Protein AF-A0A7X0EFM8-F1 (afdb_monomer_lite)

Structure (mmCIF, N/CA/C/O backbone):
data_AF-A0A7X0EFM8-F1
#
_entry.id   AF-A0A7X0EFM8-F1
#
loop_
_atom_site.group_PDB
_atom_site.id
_atom_site.type_symbol
_atom_site.label_atom_id
_atom_site.label_alt_id
_atom_site.label_comp_id
_atom_site.label_asym_id
_atom_site.label_entity_id
_atom_site.label_seq_id
_atom_site.pdbx_PDB_ins_code
_atom_site.Cartn_x
_atom_site.Cartn_y
_atom_site.Cartn_z
_atom_site.occupancy
_atom_site.B_iso_or_equiv
_atom_site.auth_seq_id
_atom_site.auth_comp_id
_atom_site.auth_asym_id
_atom_site.auth_atom_id
_atom_site.pdbx_PDB_model_num
ATOM 1 N N . MET A 1 1 ? 3.629 -3.953 20.493 1.00 76.75 1 MET A N 1
ATOM 2 C CA . MET A 1 1 ? 3.178 -5.096 19.667 1.00 76.75 1 MET A CA 1
ATOM 3 C C . MET A 1 1 ? 2.131 -4.581 18.686 1.00 76.75 1 MET A C 1
ATOM 5 O O . MET A 1 1 ? 1.413 -3.661 19.058 1.00 76.75 1 MET A O 1
ATOM 9 N N . ILE A 1 2 ? 2.085 -5.084 17.449 1.00 88.81 2 ILE A N 1
ATOM 10 C CA . ILE A 1 2 ? 1.102 -4.640 16.442 1.00 88.81 2 ILE A CA 1
ATOM 11 C C . ILE A 1 2 ? -0.279 -5.199 16.819 1.00 88.81 2 ILE A C 1
ATOM 13 O O . ILE A 1 2 ? -0.385 -6.388 17.103 1.00 88.81 2 ILE A O 1
ATOM 17 N N . SER A 1 3 ? -1.310 -4.348 16.840 1.00 93.69 3 SER A N 1
ATOM 18 C CA . SER A 1 3 ? -2.698 -4.730 17.133 1.00 93.69 3 SER A CA 1
ATOM 19 C C . SER A 1 3 ? -3.571 -4.527 15.890 1.00 93.69 3 SER A C 1
ATOM 21 O O . SER A 1 3 ? -3.682 -3.387 15.436 1.00 93.69 3 SER A O 1
ATOM 23 N N . PRO A 1 4 ? -4.207 -5.577 15.337 1.00 93.94 4 PRO A N 1
ATOM 24 C CA . PRO A 1 4 ? -5.147 -5.428 14.224 1.00 93.94 4 PRO A CA 1
ATOM 25 C C . PRO A 1 4 ? -6.326 -4.507 14.558 1.00 93.94 4 PRO A C 1
ATOM 27 O O . PRO A 1 4 ? -6.737 -3.705 13.726 1.00 93.94 4 PRO A O 1
ATOM 30 N N . ASP A 1 5 ? -6.813 -4.539 15.803 1.00 96.12 5 ASP A N 1
ATOM 31 C CA . ASP A 1 5 ? -7.920 -3.683 16.251 1.00 96.12 5 ASP A CA 1
ATOM 32 C C . ASP A 1 5 ? -7.585 -2.197 16.198 1.00 96.12 5 ASP A C 1
ATOM 34 O O . ASP A 1 5 ? -8.477 -1.374 16.012 1.00 96.12 5 ASP A O 1
ATOM 38 N N . PHE A 1 6 ? -6.303 -1.844 16.322 1.00 97.12 6 PHE A N 1
ATOM 39 C CA . PHE A 1 6 ? -5.886 -0.466 16.120 1.00 97.12 6 PHE A CA 1
ATOM 40 C C . PHE A 1 6 ? -6.098 -0.036 14.666 1.00 97.12 6 PHE A C 1
ATOM 42 O O . PHE A 1 6 ? -6.488 1.097 14.440 1.00 97.12 6 PHE A O 1
ATOM 49 N N . TRP A 1 7 ? -5.845 -0.896 13.681 1.00 96.56 7 TRP A N 1
ATOM 50 C CA . TRP A 1 7 ? -5.889 -0.525 12.261 1.00 96.56 7 TRP A CA 1
ATOM 51 C C . TRP A 1 7 ? -7.281 -0.603 11.638 1.00 96.56 7 TRP A C 1
ATOM 53 O O . TRP A 1 7 ? -7.546 0.099 10.664 1.00 96.56 7 TRP A O 1
ATOM 63 N N . ARG A 1 8 ? -8.174 -1.401 12.221 1.00 95.81 8 ARG A N 1
ATOM 64 C CA . ARG A 1 8 ? -9.547 -1.596 11.753 1.00 95.81 8 ARG A CA 1
ATOM 65 C C . ARG A 1 8 ? -10.284 -0.261 11.543 1.00 95.81 8 ARG A C 1
ATOM 67 O O . ARG A 1 8 ? -10.424 0.529 12.476 1.00 95.81 8 ARG A O 1
ATOM 74 N N . GLY A 1 9 ? -10.754 -0.010 10.320 1.00 93.19 9 GLY A N 1
ATOM 75 C CA . GLY A 1 9 ? -11.483 1.198 9.913 1.00 93.19 9 GLY A CA 1
ATOM 76 C C . GLY A 1 9 ? -10.648 2.484 9.863 1.00 93.19 9 GLY A C 1
ATOM 77 O O . GLY A 1 9 ? -11.205 3.574 9.707 1.00 93.19 9 GLY A O 1
ATOM 78 N N . LYS A 1 10 ? -9.318 2.415 10.033 1.00 94.81 10 LYS A N 1
ATOM 79 C CA . LYS A 1 10 ? -8.457 3.593 9.865 1.00 94.81 10 LYS A CA 1
ATOM 80 C C . LYS A 1 10 ? -8.250 3.884 8.388 1.00 94.81 10 LYS A C 1
ATOM 82 O O . LYS A 1 10 ? -7.863 3.000 7.639 1.00 94.81 10 LYS A O 1
ATOM 87 N N . LYS A 1 11 ? -8.401 5.156 8.021 1.00 93.69 11 LYS A N 1
ATOM 88 C CA . LYS A 1 11 ? -8.036 5.676 6.701 1.00 93.69 11 LYS A CA 1
ATOM 89 C C . LYS A 1 11 ? -6.527 5.891 6.637 1.00 93.69 11 LYS A C 1
ATOM 91 O O . LYS A 1 11 ? -5.998 6.682 7.423 1.00 93.69 11 LYS A O 1
ATOM 96 N N . VAL A 1 12 ? -5.840 5.193 5.739 1.00 93.38 12 VAL A N 1
ATOM 97 C CA . VAL A 1 12 ? -4.376 5.230 5.617 1.00 93.38 12 VAL A CA 1
ATOM 98 C C . VAL A 1 12 ? -3.982 5.528 4.176 1.00 93.38 12 VAL A C 1
ATOM 100 O O . VAL A 1 12 ? -4.280 4.749 3.284 1.00 93.38 12 VAL A O 1
ATOM 103 N N . LEU A 1 13 ? -3.272 6.634 3.952 1.00 93.06 13 LEU A N 1
ATOM 104 C CA . LEU A 1 13 ? -2.685 6.951 2.650 1.00 93.06 13 LEU A CA 1
ATOM 105 C C . LEU A 1 13 ? -1.282 6.339 2.542 1.00 93.06 13 LEU A C 1
ATOM 107 O O . LEU A 1 13 ? -0.414 6.644 3.364 1.00 93.06 13 LEU A O 1
ATOM 111 N N . VAL A 1 14 ? -1.046 5.523 1.514 1.00 93.19 14 VAL A N 1
ATOM 112 C CA . VAL A 1 14 ? 0.256 4.914 1.210 1.00 93.19 14 VAL A CA 1
ATOM 113 C C . VAL A 1 14 ? 0.784 5.464 -0.112 1.00 93.19 14 VAL A C 1
ATOM 115 O O . VAL A 1 14 ? 0.310 5.135 -1.202 1.00 93.19 14 VAL A O 1
ATOM 118 N N . THR A 1 15 ? 1.822 6.293 -0.029 1.00 94.56 15 THR A N 1
ATOM 119 C CA . THR A 1 15 ? 2.580 6.708 -1.212 1.00 94.56 15 THR A CA 1
ATOM 120 C C . THR A 1 15 ? 3.576 5.613 -1.600 1.00 94.56 15 THR A C 1
ATOM 122 O O . THR A 1 15 ? 4.185 4.969 -0.748 1.00 94.56 15 THR A O 1
ATOM 125 N N . GLY A 1 16 ? 3.728 5.354 -2.898 1.00 92.31 16 GLY A N 1
ATOM 126 C CA . GLY A 1 16 ? 4.547 4.234 -3.387 1.00 92.31 16 GLY A CA 1
ATOM 127 C C . GLY A 1 16 ? 3.936 2.830 -3.191 1.00 92.31 16 GLY A C 1
ATOM 128 O O . GLY A 1 16 ? 4.686 1.855 -3.225 1.00 92.31 16 GLY A O 1
ATOM 129 N N . HIS A 1 17 ? 2.615 2.704 -2.983 1.00 93.00 17 HIS A N 1
ATOM 130 C CA . HIS A 1 17 ? 1.893 1.434 -2.782 1.00 93.00 17 HIS A CA 1
ATOM 131 C C . HIS A 1 17 ? 2.080 0.383 -3.903 1.00 93.00 17 HIS A C 1
ATOM 133 O O . HIS A 1 17 ? 2.030 -0.816 -3.626 1.00 93.00 17 HIS A O 1
ATOM 139 N N . THR A 1 18 ? 2.386 0.794 -5.140 1.00 93.00 18 THR A N 1
ATOM 140 C CA . THR A 1 18 ? 2.664 -0.124 -6.269 1.00 93.00 18 THR A CA 1
ATOM 141 C C . THR A 1 18 ? 4.088 -0.704 -6.272 1.00 93.00 18 THR A C 1
ATOM 143 O O . THR A 1 18 ? 4.391 -1.611 -7.048 1.00 93.00 18 THR A O 1
ATOM 146 N N . GLY A 1 19 ? 4.990 -0.196 -5.423 1.00 92.44 19 GLY A N 1
ATOM 147 C CA . GLY A 1 19 ? 6.352 -0.718 -5.268 1.00 92.44 19 GLY A CA 1
ATOM 148 C C . GLY A 1 19 ? 6.430 -1.868 -4.259 1.00 92.44 19 GLY A C 1
ATOM 149 O O . GLY A 1 19 ? 5.559 -2.016 -3.415 1.00 92.44 19 GLY A O 1
ATOM 150 N N . PHE A 1 20 ? 7.522 -2.641 -4.259 1.00 95.31 20 PHE A N 1
ATOM 151 C CA . PHE A 1 20 ? 7.652 -3.858 -3.434 1.00 95.31 20 PHE A CA 1
ATOM 152 C C . PHE A 1 20 ? 7.286 -3.674 -1.948 1.00 95.31 20 PHE A C 1
ATOM 154 O O . PHE A 1 20 ? 6.480 -4.420 -1.400 1.00 95.31 20 PHE A O 1
ATOM 161 N N . LYS A 1 21 ? 7.855 -2.660 -1.281 1.00 96.81 21 LYS A N 1
ATOM 162 C CA . LYS A 1 21 ? 7.562 -2.391 0.139 1.00 96.81 21 LYS A CA 1
ATOM 163 C C . LYS A 1 21 ? 6.156 -1.832 0.345 1.00 96.81 21 LYS A C 1
ATOM 165 O O . LYS A 1 21 ? 5.512 -2.176 1.330 1.00 96.81 21 LYS A O 1
ATOM 170 N N . GLY A 1 22 ? 5.712 -0.973 -0.570 1.00 95.25 22 GLY A N 1
ATOM 171 C CA . GLY A 1 22 ? 4.380 -0.383 -0.530 1.00 95.25 22 GLY A CA 1
ATOM 172 C C . GLY A 1 22 ? 3.305 -1.453 -0.643 1.00 95.25 22 GLY A C 1
ATOM 173 O O . GLY A 1 22 ? 2.401 -1.478 0.178 1.00 95.25 22 GLY A O 1
ATOM 174 N N . SER A 1 23 ? 3.475 -2.407 -1.556 1.00 94.56 23 SER A N 1
ATOM 175 C CA . SER A 1 23 ? 2.539 -3.513 -1.745 1.00 94.56 23 SER A CA 1
ATOM 176 C C . SER A 1 23 ? 2.457 -4.404 -0.505 1.00 94.56 23 SER A C 1
ATOM 178 O O . SER A 1 23 ? 1.362 -4.707 -0.046 1.00 94.56 23 SER A O 1
ATOM 180 N N . TRP A 1 24 ? 3.589 -4.755 0.116 1.00 97.19 24 TRP A N 1
ATOM 181 C CA . TRP A 1 24 ? 3.571 -5.489 1.391 1.00 97.19 24 TRP A CA 1
ATOM 182 C C . TRP A 1 24 ? 2.857 -4.726 2.507 1.00 97.19 24 TRP A C 1
ATOM 184 O O . TRP A 1 24 ? 2.063 -5.308 3.247 1.00 97.19 24 TRP A O 1
ATOM 194 N N . LEU A 1 25 ? 3.136 -3.427 2.633 1.00 96.69 25 LEU A N 1
ATOM 195 C CA . LEU A 1 25 ? 2.522 -2.592 3.657 1.00 96.69 25 LEU A CA 1
ATOM 196 C C . LEU A 1 25 ? 1.008 -2.477 3.446 1.00 96.69 25 LEU A C 1
ATOM 198 O O . LEU A 1 25 ? 0.254 -2.707 4.390 1.00 96.69 25 LEU A O 1
ATOM 202 N N . SER A 1 26 ? 0.571 -2.171 2.224 1.00 94.06 26 SER A N 1
ATOM 203 C CA . SER A 1 26 ? -0.846 -2.093 1.863 1.00 94.06 26 SER A CA 1
ATOM 204 C C . SER A 1 26 ? -1.549 -3.424 2.108 1.00 94.06 26 SER A C 1
ATOM 206 O O . SER A 1 26 ? -2.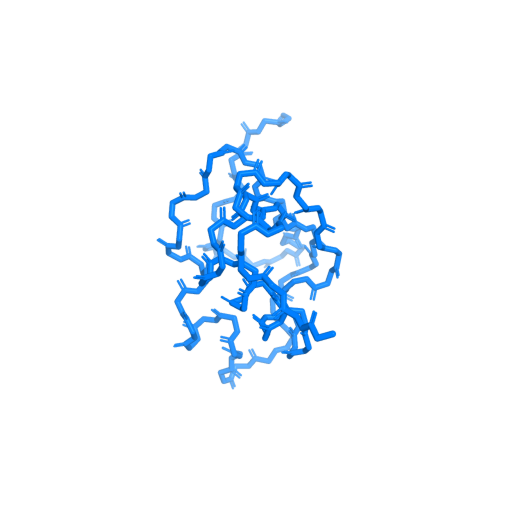590 -3.448 2.760 1.00 94.06 26 SER A O 1
ATOM 208 N N . PHE A 1 27 ? -0.942 -4.544 1.702 1.00 94.25 27 PHE A N 1
ATOM 209 C CA . PHE A 1 27 ? -1.481 -5.880 1.958 1.00 94.25 27 PHE A CA 1
ATOM 210 C C . PHE A 1 27 ? -1.694 -6.147 3.456 1.00 94.25 27 PHE A C 1
ATOM 212 O O . PHE A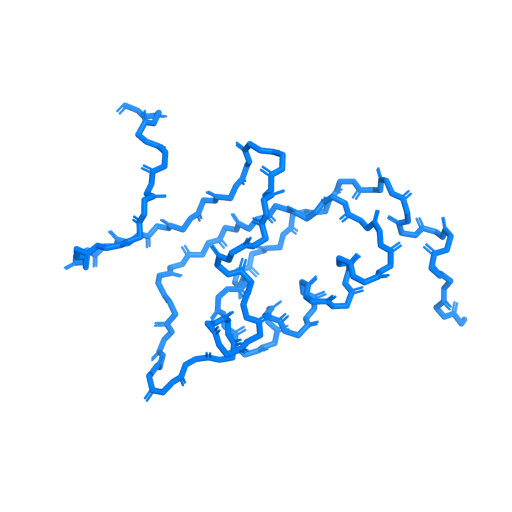 1 27 ? -2.767 -6.595 3.862 1.00 94.25 27 PHE A O 1
ATOM 219 N N . TRP A 1 28 ? -0.707 -5.840 4.302 1.00 95.88 28 TRP A N 1
ATOM 220 C CA . TRP A 1 28 ? -0.851 -6.000 5.752 1.00 95.88 28 TRP A CA 1
ATOM 221 C C . TRP A 1 28 ? -1.917 -5.084 6.352 1.00 95.88 28 TRP A C 1
ATOM 223 O O . TRP A 1 28 ? -2.674 -5.525 7.215 1.00 95.88 28 TRP A O 1
ATOM 233 N N . LEU A 1 29 ? -1.994 -3.828 5.913 1.00 94.50 29 LEU A N 1
ATOM 234 C CA . LEU A 1 29 ? -2.995 -2.877 6.397 1.00 94.50 29 LEU A CA 1
ATOM 235 C C . LEU A 1 29 ? -4.418 -3.330 6.043 1.00 94.50 29 LEU A C 1
ATOM 237 O O . LEU A 1 29 ? -5.276 -3.349 6.928 1.00 94.50 29 LEU A O 1
ATOM 241 N N . HIS A 1 30 ? -4.645 -3.785 4.809 1.00 92.19 30 HIS A N 1
ATOM 242 C CA . HIS A 1 30 ? -5.926 -4.369 4.406 1.00 92.19 30 HIS A CA 1
ATOM 243 C C . HIS A 1 30 ? -6.271 -5.619 5.221 1.00 92.19 30 HIS A C 1
ATOM 245 O O . HIS A 1 30 ? -7.394 -5.737 5.706 1.00 92.19 30 HIS A O 1
ATOM 251 N N . GLN A 1 31 ? -5.313 -6.527 5.446 1.00 93.31 31 GLN A N 1
ATOM 252 C CA . GLN A 1 31 ? -5.527 -7.715 6.289 1.00 93.31 31 GLN A CA 1
ATOM 253 C C . GLN A 1 31 ? -5.916 -7.361 7.733 1.00 93.31 31 GLN A C 1
ATOM 255 O O . GLN A 1 31 ? -6.645 -8.107 8.385 1.00 93.31 31 GLN A O 1
ATOM 260 N N . MET A 1 32 ? -5.468 -6.210 8.240 1.00 95.69 32 MET A N 1
ATOM 261 C CA . MET A 1 32 ? -5.867 -5.699 9.555 1.00 95.69 32 MET A CA 1
ATOM 262 C C . MET A 1 32 ? -7.175 -4.883 9.528 1.00 95.69 32 MET A C 1
ATOM 264 O O . MET A 1 32 ? -7.619 -4.406 10.572 1.00 95.69 32 MET A O 1
ATOM 268 N N . GLY A 1 33 ? -7.818 -4.746 8.366 1.00 93.00 33 GLY A N 1
ATOM 269 C CA . GLY A 1 33 ? -9.097 -4.060 8.191 1.00 93.00 33 GLY A CA 1
ATOM 270 C C . GLY A 1 33 ? -8.993 -2.540 8.083 1.00 93.00 33 GLY A C 1
ATOM 271 O O . GLY A 1 33 ? -9.970 -1.864 8.394 1.00 93.00 33 GLY A O 1
ATOM 272 N N . ALA A 1 34 ? -7.830 -1.996 7.720 1.00 93.81 34 ALA A N 1
ATOM 273 C CA . ALA A 1 34 ? -7.697 -0.575 7.407 1.00 93.81 34 ALA A CA 1
ATOM 274 C C . ALA A 1 34 ? -8.296 -0.245 6.029 1.00 93.81 34 ALA A C 1
ATOM 276 O O . ALA A 1 34 ? -8.224 -1.054 5.104 1.00 93.81 34 ALA A O 1
ATOM 277 N N . ASP A 1 35 ? -8.802 0.980 5.893 1.00 92.00 35 ASP A N 1
ATOM 278 C CA . ASP A 1 35 ? -9.189 1.579 4.617 1.00 92.00 35 ASP A CA 1
ATOM 279 C C . ASP A 1 35 ? -7.946 2.237 4.008 1.00 92.00 35 ASP A C 1
ATOM 281 O O . ASP A 1 35 ? -7.565 3.356 4.374 1.00 92.00 35 ASP A O 1
ATOM 285 N N . VAL A 1 36 ? -7.258 1.513 3.131 1.00 90.25 36 VAL A N 1
ATOM 286 C CA . VAL A 1 36 ? -6.033 1.996 2.488 1.00 90.25 36 VAL A CA 1
ATOM 287 C C . VAL A 1 36 ? -6.397 2.770 1.224 1.00 90.25 36 VAL A C 1
ATOM 289 O O . VAL A 1 36 ? -7.292 2.373 0.491 1.00 90.25 36 VAL A O 1
ATOM 292 N N . ALA A 1 37 ? -5.713 3.889 1.004 1.00 89.88 37 ALA A N 1
ATOM 293 C CA . ALA A 1 37 ? -5.713 4.625 -0.250 1.00 89.88 37 ALA A CA 1
ATOM 294 C C . ALA A 1 37 ? -4.276 4.703 -0.781 1.00 89.88 37 ALA A C 1
ATOM 296 O O . ALA A 1 37 ? -3.337 4.982 -0.025 1.00 89.88 37 ALA A O 1
ATOM 297 N N . GLY A 1 38 ? -4.094 4.471 -2.071 1.00 88.44 38 GLY A N 1
ATOM 298 C CA . GLY A 1 38 ? -2.812 4.441 -2.757 1.00 88.44 38 GLY A CA 1
ATOM 299 C C . GLY A 1 38 ? -2.541 5.694 -3.589 1.00 88.44 38 GLY A C 1
ATOM 300 O O . GLY A 1 38 ? -3.420 6.207 -4.274 1.00 88.44 38 GLY A O 1
ATOM 301 N N . TYR A 1 39 ? -1.295 6.181 -3.582 1.00 89.56 39 TYR A N 1
ATOM 302 C CA . TYR A 1 39 ? -0.828 7.173 -4.562 1.00 89.56 39 TYR A CA 1
ATOM 303 C C . TYR A 1 39 ? 0.548 6.802 -5.102 1.00 89.56 39 TYR A C 1
ATOM 305 O O . TYR A 1 39 ? 1.532 6.760 -4.352 1.00 89.56 39 TYR A O 1
ATOM 313 N N . SER A 1 40 ? 0.663 6.460 -6.383 1.00 87.75 40 SER A N 1
ATOM 314 C CA . SER A 1 40 ? 1.933 5.994 -6.971 1.00 87.75 40 SER A CA 1
ATOM 315 C C . SER A 1 40 ? 1.970 6.109 -8.480 1.00 87.75 40 SER A C 1
ATOM 317 O O . SER A 1 40 ? 0.939 6.263 -9.117 1.00 87.75 40 SER A O 1
ATOM 319 N N . LEU A 1 41 ? 3.165 5.960 -9.047 1.00 89.25 41 LEU A N 1
ATOM 320 C CA . LEU A 1 41 ? 3.309 5.600 -10.453 1.00 89.25 41 LEU A CA 1
ATOM 321 C C . LEU A 1 41 ? 2.855 4.150 -10.691 1.00 89.25 41 LEU A C 1
ATOM 323 O O . LEU A 1 41 ? 2.613 3.397 -9.742 1.00 89.25 41 LEU A O 1
ATOM 327 N N . ALA A 1 42 ? 2.785 3.747 -11.960 1.00 87.81 42 ALA A N 1
ATOM 328 C CA . ALA A 1 42 ? 2.607 2.345 -12.332 1.00 87.81 42 ALA A CA 1
ATOM 329 C C . ALA A 1 42 ? 3.661 1.437 -11.650 1.00 87.81 42 ALA A C 1
ATOM 331 O O . ALA A 1 42 ? 4.768 1.909 -11.355 1.00 87.81 42 ALA A O 1
ATOM 332 N N . PRO A 1 43 ? 3.344 0.153 -11.390 1.00 88.50 43 PRO A N 1
ATOM 333 C CA . PRO A 1 43 ? 4.303 -0.783 -10.814 1.00 88.50 43 PRO A CA 1
ATOM 334 C C . PRO A 1 43 ? 5.623 -0.813 -11.610 1.00 88.50 43 PRO A C 1
ATOM 336 O O . PRO A 1 43 ? 5.592 -0.835 -12.839 1.00 88.50 43 PRO A O 1
ATOM 339 N N . PRO A 1 44 ? 6.793 -0.808 -10.945 1.00 86.94 44 PRO A N 1
ATOM 340 C CA . PRO A 1 44 ? 8.081 -0.622 -11.620 1.00 86.94 44 PRO A CA 1
ATOM 341 C C . PRO A 1 44 ? 8.639 -1.888 -12.296 1.00 86.94 44 PRO A C 1
ATOM 343 O O . PRO A 1 44 ? 9.701 -1.816 -12.913 1.00 86.94 44 PRO A O 1
ATOM 346 N N . THR A 1 45 ? 7.994 -3.050 -12.141 1.00 90.56 45 THR A N 1
ATOM 347 C CA . THR A 1 45 ? 8.477 -4.352 -12.639 1.00 90.56 45 THR A CA 1
ATOM 348 C C . THR A 1 45 ? 7.334 -5.230 -13.144 1.00 90.56 45 THR A C 1
ATOM 350 O O . THR A 1 45 ? 6.196 -5.073 -12.715 1.00 90.56 45 THR A O 1
ATOM 353 N N . GLU A 1 46 ? 7.653 -6.214 -13.988 1.00 90.12 46 GLU A N 1
ATOM 354 C CA . GLU A 1 46 ? 6.744 -7.298 -14.375 1.00 90.12 46 GLU A CA 1
ATOM 355 C C . GLU A 1 46 ? 7.442 -8.660 -14.155 1.00 90.12 46 GLU A C 1
ATOM 357 O O . GLU A 1 46 ? 8.484 -8.905 -14.769 1.00 90.12 46 GLU A O 1
ATOM 362 N N . PRO A 1 47 ? 6.925 -9.538 -13.271 1.00 90.12 47 PRO A N 1
ATOM 363 C CA . PRO A 1 47 ? 5.784 -9.310 -12.380 1.00 90.12 47 PRO A CA 1
ATOM 364 C C . PRO A 1 47 ? 6.103 -8.289 -11.269 1.00 90.12 47 PRO A C 1
ATOM 366 O O . PRO A 1 47 ? 7.246 -8.149 -10.823 1.00 90.12 47 PRO A O 1
ATOM 369 N N . ALA A 1 48 ? 5.081 -7.575 -10.797 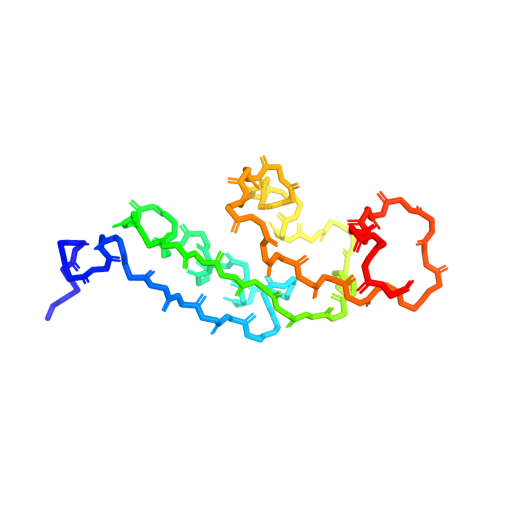1.00 89.88 48 ALA A N 1
ATOM 370 C CA . ALA A 1 48 ? 5.150 -6.756 -9.588 1.00 89.88 48 ALA A CA 1
ATOM 371 C C . ALA A 1 48 ? 4.344 -7.410 -8.470 1.00 89.88 48 ALA A C 1
ATOM 373 O O . ALA A 1 48 ? 3.245 -7.911 -8.700 1.00 89.88 48 ALA A O 1
ATOM 374 N N . LEU A 1 49 ? 4.843 -7.318 -7.234 1.00 93.38 49 LEU A N 1
ATOM 375 C CA . LEU A 1 49 ? 4.117 -7.818 -6.064 1.00 93.38 49 LEU A CA 1
ATOM 376 C C . LEU A 1 49 ? 2.711 -7.216 -5.948 1.00 93.38 49 LEU A C 1
ATOM 378 O O . LEU A 1 49 ? 1.807 -7.902 -5.497 1.00 93.38 49 LEU A O 1
ATOM 382 N N . PHE A 1 50 ? 2.530 -5.962 -6.363 1.00 91.12 50 PHE A N 1
ATOM 383 C CA . PHE A 1 50 ? 1.232 -5.295 -6.398 1.00 91.12 50 PHE A CA 1
ATOM 384 C C . PHE A 1 50 ? 0.160 -6.139 -7.110 1.00 91.12 50 PHE A C 1
ATOM 386 O O . PHE A 1 50 ? -0.884 -6.425 -6.528 1.00 91.12 50 PHE A O 1
ATOM 393 N N . THR A 1 51 ? 0.467 -6.609 -8.321 1.00 90.25 51 THR A N 1
ATOM 394 C CA . THR 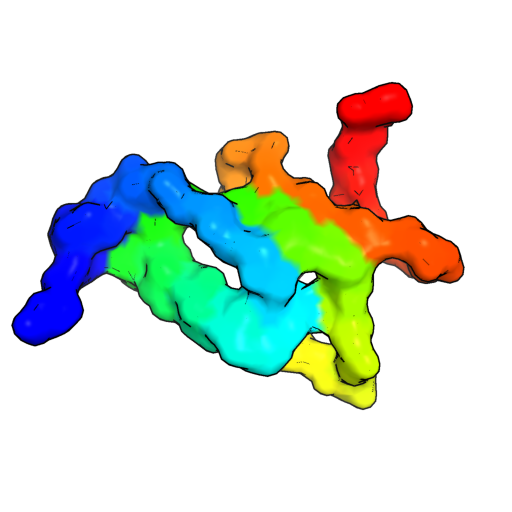A 1 51 ? -0.426 -7.442 -9.138 1.00 90.25 51 THR A CA 1
ATOM 395 C C . THR A 1 51 ? -0.488 -8.881 -8.621 1.00 90.25 51 THR A C 1
ATOM 397 O O . THR A 1 51 ? -1.562 -9.468 -8.531 1.00 90.25 51 THR A O 1
ATOM 400 N N . GLU A 1 52 ? 0.645 -9.455 -8.203 1.00 94.25 52 GLU A N 1
ATOM 401 C CA . GLU A 1 52 ? 0.686 -10.835 -7.682 1.00 94.25 52 GLU A CA 1
ATOM 402 C C . GLU A 1 52 ? -0.112 -10.997 -6.378 1.00 94.25 52 GLU A C 1
ATOM 404 O O . GLU A 1 52 ? -0.764 -12.017 -6.152 1.00 94.25 52 GLU A O 1
ATOM 409 N N . ALA A 1 53 ? -0.104 -9.973 -5.524 1.00 90.44 53 ALA A N 1
ATOM 410 C CA . ALA A 1 53 ? -0.897 -9.918 -4.299 1.00 90.44 53 ALA A CA 1
ATOM 411 C C . ALA A 1 53 ? -2.358 -9.495 -4.547 1.00 90.44 53 ALA A C 1
ATOM 413 O O . ALA A 1 53 ? -3.118 -9.385 -3.583 1.00 90.44 53 ALA A O 1
ATOM 414 N N . ARG A 1 54 ? -2.753 -9.285 -5.814 1.00 89.75 54 ARG A N 1
ATOM 415 C CA . ARG A 1 54 ? -4.090 -8.850 -6.250 1.00 89.75 54 ARG A CA 1
ATOM 416 C C . ARG A 1 54 ? -4.550 -7.547 -5.598 1.00 89.75 54 ARG A C 1
ATOM 418 O O . ARG A 1 54 ? -5.741 -7.365 -5.353 1.00 89.75 54 ARG A O 1
ATOM 425 N N . LEU A 1 55 ? -3.608 -6.656 -5.283 1.00 87.00 55 LEU A N 1
ATOM 426 C CA . LEU A 1 55 ? -3.926 -5.353 -4.695 1.00 87.00 55 LEU A CA 1
ATOM 427 C C . LEU A 1 55 ? -4.649 -4.449 -5.700 1.00 87.00 55 LEU A C 1
ATOM 429 O O . LEU A 1 55 ? -5.440 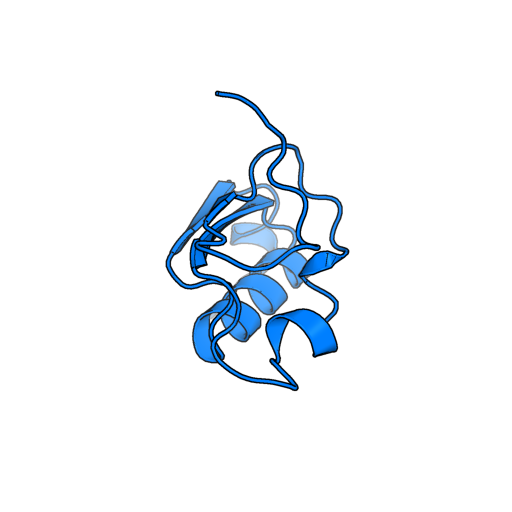-3.615 -5.294 1.00 87.00 55 LEU A O 1
ATOM 433 N N . ASP A 1 56 ? -4.459 -4.681 -6.999 1.00 85.31 56 ASP A N 1
ATOM 434 C CA . ASP A 1 56 ? -5.202 -4.055 -8.098 1.00 85.31 56 ASP A CA 1
ATOM 435 C C . ASP A 1 56 ? -6.686 -4.462 -8.164 1.00 85.31 56 ASP A C 1
ATOM 437 O O . ASP A 1 56 ? -7.467 -3.841 -8.883 1.00 85.31 56 ASP A O 1
ATOM 441 N N . GLN A 1 57 ? -7.076 -5.520 -7.446 1.00 84.06 57 GLN A N 1
ATOM 442 C CA . GLN A 1 57 ? -8.434 -6.073 -7.443 1.00 84.06 57 GLN A CA 1
ATOM 443 C C . GLN A 1 57 ? -9.173 -5.821 -6.130 1.00 84.06 57 GLN A C 1
ATOM 445 O O . GLN A 1 57 ? -10.338 -6.213 -6.008 1.00 84.06 57 GLN A O 1
ATOM 450 N N . ILE A 1 58 ? -8.510 -5.225 -5.134 1.00 77.75 58 ILE A N 1
ATOM 451 C CA . ILE A 1 58 ? -9.169 -4.884 -3.880 1.00 77.75 58 ILE A CA 1
ATOM 452 C C . ILE A 1 58 ? -10.175 -3.773 -4.201 1.00 77.75 58 ILE A C 1
ATOM 454 O O . ILE A 1 58 ? -9.793 -2.748 -4.760 1.00 77.75 58 ILE A O 1
ATOM 458 N N . PRO A 1 59 ? -11.479 -3.975 -3.930 1.00 63.59 59 PRO A N 1
ATOM 459 C CA . PRO A 1 59 ? -12.463 -2.932 -4.138 1.00 63.59 59 PRO A CA 1
ATOM 460 C C . PRO A 1 59 ? -12.236 -1.861 -3.075 1.00 63.59 59 PRO A C 1
ATOM 462 O O . PRO A 1 59 ? -12.776 -1.938 -1.970 1.00 63.59 59 PRO A O 1
ATOM 465 N N . ASP A 1 60 ? -11.408 -0.877 -3.395 1.00 57.69 60 ASP A N 1
ATOM 466 C CA . ASP A 1 60 ? -11.210 0.255 -2.512 1.00 57.69 60 ASP A CA 1
ATOM 467 C C . ASP A 1 60 ? -12.480 1.093 -2.501 1.00 57.69 60 ASP A C 1
ATOM 469 O O . ASP A 1 60 ? -13.134 1.331 -3.523 1.00 57.69 60 ASP A O 1
ATOM 473 N N . HIS A 1 61 ? -12.829 1.591 -1.322 1.00 47.97 61 HIS A N 1
ATOM 474 C CA . HIS A 1 61 ? -13.827 2.632 -1.186 1.00 47.97 61 HIS A CA 1
ATOM 475 C C . HIS A 1 61 ? -13.271 3.929 -1.824 1.00 47.97 61 HIS A C 1
ATOM 477 O O . HIS A 1 61 ? -12.764 4.816 -1.141 1.00 47.97 61 HIS A O 1
ATOM 483 N N . HIS A 1 62 ? -13.370 4.037 -3.152 1.00 49.53 62 HIS A N 1
ATOM 484 C CA . HIS A 1 62 ? -13.302 5.253 -3.975 1.00 49.53 62 HIS A CA 1
ATOM 485 C C . HIS A 1 62 ? -11.968 6.025 -4.145 1.00 49.53 62 HIS A C 1
ATOM 487 O O . HIS A 1 62 ? -12.014 7.053 -4.816 1.00 49.53 62 HIS A O 1
ATOM 493 N N . ASN A 1 63 ? -10.804 5.620 -3.607 1.00 54.53 63 ASN A N 1
ATOM 494 C CA . ASN A 1 63 ? -9.668 6.566 -3.478 1.00 54.53 63 ASN A CA 1
ATOM 495 C C . ASN A 1 63 ? -8.256 6.086 -3.890 1.00 54.53 63 ASN A C 1
ATOM 497 O O . ASN A 1 63 ? -7.279 6.692 -3.445 1.00 54.53 63 ASN A O 1
ATOM 501 N N . ASP A 1 64 ? -8.117 5.078 -4.754 1.00 64.56 64 ASP A N 1
ATOM 502 C CA . ASP A 1 64 ? -6.798 4.676 -5.272 1.00 64.56 64 ASP A CA 1
ATOM 503 C C . ASP A 1 64 ? -6.389 5.479 -6.519 1.00 64.56 64 ASP A C 1
ATOM 505 O O . ASP A 1 64 ? -7.045 5.454 -7.562 1.00 64.56 64 ASP A O 1
ATOM 509 N N . PHE A 1 65 ? -5.281 6.218 -6.404 1.00 69.44 65 PHE A N 1
ATOM 510 C CA . PHE A 1 65 ? -4.710 7.072 -7.447 1.00 69.44 65 PHE A CA 1
ATOM 511 C C . PHE A 1 65 ? -3.393 6.478 -7.968 1.00 69.44 65 PHE A C 1
ATOM 513 O O . PHE 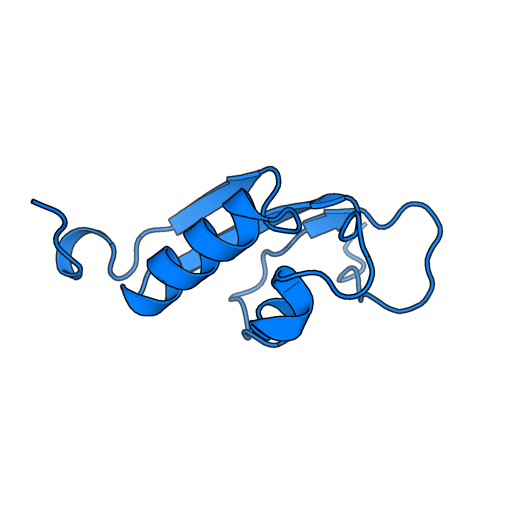A 1 65 ? -2.290 6.840 -7.542 1.00 69.44 65 PHE A O 1
ATOM 520 N N . VAL A 1 66 ? -3.492 5.577 -8.945 1.00 66.25 66 VAL A N 1
ATOM 521 C CA . VAL A 1 66 ? -2.334 5.135 -9.733 1.00 66.25 66 VAL A CA 1
ATOM 522 C C . VAL A 1 66 ? -2.141 6.097 -10.904 1.00 66.25 66 VAL A C 1
ATOM 524 O O . VAL A 1 66 ? -2.899 6.101 -11.872 1.00 66.25 66 VAL A O 1
ATOM 527 N N . ILE A 1 67 ? -1.100 6.923 -10.834 1.00 62.66 67 ILE A N 1
ATOM 528 C CA . ILE A 1 67 ? -0.704 7.821 -11.916 1.00 62.66 67 ILE A CA 1
ATOM 529 C C . ILE A 1 67 ? 0.050 7.009 -12.961 1.00 62.66 67 ILE A C 1
ATOM 531 O O . ILE A 1 67 ? 1.253 6.754 -12.861 1.00 62.66 67 ILE A O 1
ATOM 535 N N . CYS A 1 68 ? -0.674 6.599 -13.994 1.00 52.50 68 CYS A N 1
ATOM 536 C CA . CYS A 1 68 ? -0.093 5.915 -15.132 1.00 52.50 68 CYS A CA 1
ATOM 537 C C . CYS A 1 68 ? 0.320 6.934 -16.205 1.00 52.50 68 CYS A C 1
ATOM 539 O O . CYS A 1 68 ? -0.482 7.326 -17.051 1.00 52.50 68 CYS A O 1
ATOM 541 N N . PHE A 1 69 ? 1.583 7.367 -16.206 1.00 50.41 69 PHE A N 1
ATOM 542 C CA . PHE A 1 69 ? 2.136 8.068 -17.366 1.00 50.41 69 PHE A CA 1
ATOM 543 C C . PHE A 1 69 ? 2.478 7.037 -18.458 1.00 50.41 69 PHE A C 1
ATOM 545 O O . PHE A 1 69 ? 3.571 6.481 -18.466 1.00 50.41 69 PHE A O 1
ATOM 552 N N . GLY A 1 70 ? 1.539 6.774 -19.376 1.00 46.19 70 GLY A N 1
ATOM 553 C CA . GLY A 1 70 ? 1.831 6.131 -20.669 1.00 46.19 70 GLY A CA 1
ATOM 554 C C . GLY A 1 70 ? 1.465 4.650 -20.868 1.00 46.19 70 GLY A C 1
ATOM 555 O O . GLY A 1 70 ? 1.738 4.142 -21.953 1.00 46.19 70 GLY A O 1
ATOM 556 N N . CYS A 1 71 ? 0.815 3.959 -19.921 1.00 38.66 71 CYS A N 1
ATOM 557 C CA . CYS A 1 71 ? 0.344 2.576 -20.125 1.00 38.66 71 CYS A CA 1
ATOM 558 C C . CYS A 1 71 ? -1.190 2.491 -20.234 1.00 38.66 71 CYS A C 1
ATOM 560 O O . CYS A 1 71 ? -1.924 3.004 -19.394 1.00 38.66 71 CYS A O 1
ATOM 562 N N . LYS A 1 72 ? -1.687 1.807 -21.275 1.00 40.19 72 LYS A N 1
ATOM 563 C CA . LYS A 1 72 ? -3.105 1.439 -21.419 1.00 40.19 72 LYS A CA 1
ATOM 564 C C . LYS A 1 72 ? -3.412 0.278 -20.466 1.00 40.19 72 LYS A C 1
ATOM 566 O O . LYS A 1 72 ? -2.869 -0.799 -20.677 1.00 40.19 72 LYS A O 1
ATOM 571 N N . GLY A 1 73 ? -4.295 0.462 -19.481 1.00 45.66 73 GLY A N 1
ATOM 572 C CA . GLY A 1 73 ? -4.921 -0.683 -18.796 1.00 45.66 73 GLY A CA 1
ATOM 573 C C . GLY A 1 73 ? -5.184 -0.584 -17.294 1.00 45.66 73 GLY A C 1
ATOM 574 O O . GLY A 1 73 ? -5.888 -1.447 -16.788 1.00 45.66 73 GLY A O 1
ATOM 575 N N . TYR A 1 74 ? -4.707 0.440 -16.586 1.00 48.31 74 TYR A N 1
ATOM 576 C CA . TYR A 1 74 ? -5.122 0.680 -15.199 1.00 48.31 74 TYR A CA 1
ATOM 577 C C . TYR A 1 74 ? -6.101 1.845 -15.197 1.00 48.31 74 TYR A C 1
ATOM 579 O O . TYR A 1 74 ? -5.740 2.957 -15.581 1.00 48.31 74 TYR A O 1
ATOM 587 N N . ALA A 1 75 ? -7.357 1.559 -14.857 1.00 41.72 75 ALA A N 1
ATOM 588 C CA . ALA A 1 75 ? -8.406 2.556 -14.776 1.00 41.72 75 ALA A CA 1
ATOM 589 C C . ALA A 1 75 ? -8.024 3.589 -13.709 1.00 41.72 75 ALA A C 1
ATOM 591 O O . ALA A 1 75 ? -8.218 3.381 -12.515 1.00 41.72 75 ALA A O 1
ATOM 592 N N . VAL A 1 76 ? -7.491 4.727 -14.152 1.00 46.25 76 VAL A N 1
ATOM 593 C CA . VAL A 1 76 ? -7.806 5.982 -13.486 1.00 46.25 76 VAL A CA 1
ATOM 594 C C . VAL A 1 76 ? -9.328 6.057 -13.498 1.00 46.25 76 VAL A C 1
ATOM 596 O O . VAL A 1 76 ? -9.938 6.045 -14.565 1.00 46.25 76 VAL A O 1
ATOM 599 N N . ASN A 1 77 ? -9.968 6.076 -12.329 1.00 38.34 77 ASN A N 1
ATOM 600 C CA . ASN A 1 77 ? -11.277 6.708 -12.278 1.00 38.34 77 ASN A CA 1
ATOM 601 C C . ASN A 1 77 ? -11.029 8.144 -12.748 1.00 38.34 77 ASN A C 1
ATOM 603 O O . ASN A 1 77 ? -10.404 8.933 -12.037 1.00 38.34 77 ASN A O 1
ATOM 607 N N . GLU A 1 78 ? -11.399 8.413 -14.000 1.00 38.25 78 GLU A N 1
ATOM 608 C CA . GLU A 1 78 ? -11.344 9.716 -14.648 1.00 38.25 78 GLU A CA 1
ATOM 609 C C . GLU A 1 78 ? -12.238 10.675 -13.852 1.00 38.25 78 GLU A C 1
ATOM 611 O O . GLU A 1 78 ? -13.424 10.834 -14.118 1.00 38.25 78 GLU A O 1
ATOM 616 N N . TYR A 1 79 ? -11.669 11.275 -12.811 1.00 35.34 79 TYR A N 1
ATOM 617 C CA . TYR A 1 79 ? -12.195 12.462 -12.151 1.00 35.34 79 TYR A CA 1
ATOM 618 C C . TYR A 1 79 ? -11.107 13.535 -12.142 1.00 35.34 79 TYR A C 1
ATOM 620 O O . TYR A 1 79 ? -10.646 13.982 -11.093 1.00 35.34 79 TYR A O 1
ATOM 628 N N . PHE A 1 80 ? -10.697 13.901 -13.355 1.00 41.25 80 PHE A N 1
ATOM 629 C CA . PHE A 1 80 ? -10.518 15.283 -13.794 1.00 41.25 80 PHE A CA 1
ATOM 630 C C . PHE A 1 80 ? -11.094 15.414 -15.201 1.00 41.25 80 PHE A C 1
ATOM 632 O O . PHE A 1 80 ? -10.852 14.489 -16.008 1.00 41.25 80 PHE A O 1
#

InterPro domains:
  IPR036291 NAD(P)-binding domain superfamily [SSF51735] (4-51)

Radius of gyration: 12.64 Å; chains: 1; bounding box: 22×26×41 Å

pLDDT: mean 80.27, std 19.7, range [35.34, 97.19]

Foldseek 3Di:
DDDLVVLAAAEEEQEPLLAQVNVVVVLVSVVSHHQYEYDYEHRPDVVTSCVVVPVLVPPHPPHHHHDYDPDPDRDPPPPD

Secondary structure (DSSP, 8-state):
---HHHHTT-EEEEETTTSHHHHHHHHHHHHTT-EEEEEEESPSSSS-HHHHTTGGGS--SS--EEE-SS-TTS------

Organism: NCBI:txid765888

Sequence (80 aa):
MISPDFWRGKKVLVTGHTGFKGSWLSFWLHQMGADVAGYSLAPPTEPALFTEARLDQIPDHHNDFVICFGCKGYAVNEYF